Protein AF-A0A967N649-F1 (afdb_monomer_lite)

Secondary structure (DSSP, 8-state):
-EEE----SSHHHHHHHHHHH-TT--EEE-----HHHHHHHHHHH--SSS-----TT--PPP-

Structure (mmCIF, N/CA/C/O backbone):
data_AF-A0A967N649-F1
#
_entry.id   AF-A0A967N649-F1
#
loop_
_atom_site.group_PDB
_atom_site.id
_atom_site.type_symbol
_atom_site.label_atom_id
_atom_site.label_alt_id
_atom_site.label_comp_id
_atom_site.label_asym_id
_atom_site.label_entity_id
_atom_site.label_seq_id
_atom_site.pdbx_PDB_ins_code
_atom_site.Cartn_x
_atom_site.Cartn_y
_atom_site.Cartn_z
_atom_site.occupancy
_atom_site.B_iso_or_equiv
_atom_site.auth_seq_id
_atom_site.auth_comp_id
_atom_site.auth_asym_id
_atom_site.auth_atom_id
_atom_site.pdbx_PDB_model_num
ATOM 1 N N . ILE A 1 1 ? -0.840 -5.279 -5.665 1.00 97.62 1 ILE A N 1
ATOM 2 C CA . ILE A 1 1 ? -1.953 -5.310 -4.683 1.00 97.62 1 ILE A CA 1
ATOM 3 C C . ILE A 1 1 ? -1.535 -4.372 -3.572 1.00 97.62 1 ILE A C 1
ATOM 5 O O . ILE A 1 1 ? -0.461 -4.596 -3.035 1.00 97.62 1 ILE A O 1
ATOM 9 N N . ALA A 1 2 ? -2.317 -3.341 -3.280 1.00 98.12 2 ALA A N 1
ATOM 10 C CA . ALA A 1 2 ? -2.072 -2.455 -2.147 1.00 98.12 2 ALA A CA 1
ATOM 11 C C . ALA A 1 2 ? -3.004 -2.857 -0.999 1.00 98.12 2 ALA A C 1
ATOM 13 O O . ALA A 1 2 ? -4.207 -3.034 -1.221 1.00 98.12 2 ALA A O 1
ATOM 14 N N . VAL A 1 3 ? -2.453 -3.037 0.200 1.00 98.50 3 VAL A N 1
ATOM 15 C CA . VAL A 1 3 ? -3.235 -3.300 1.412 1.00 98.50 3 VAL A CA 1
ATOM 16 C C . VAL A 1 3 ? -3.145 -2.070 2.301 1.00 98.50 3 VAL A C 1
ATOM 18 O O . VAL A 1 3 ? -2.089 -1.785 2.849 1.00 98.50 3 VAL A O 1
ATOM 21 N N . ASP A 1 4 ? -4.252 -1.345 2.410 1.00 98.38 4 ASP A N 1
ATOM 22 C CA . ASP A 1 4 ? -4.421 -0.269 3.383 1.00 98.38 4 ASP A CA 1
ATOM 23 C C . ASP A 1 4 ? -4.748 -0.897 4.745 1.00 98.38 4 ASP A C 1
ATOM 25 O O . ASP A 1 4 ? -5.833 -1.464 4.933 1.00 98.38 4 ASP A O 1
ATOM 29 N N . ASP A 1 5 ? -3.794 -0.827 5.673 1.00 98.19 5 ASP A N 1
ATOM 30 C CA . ASP A 1 5 ? -3.895 -1.376 7.029 1.00 98.19 5 ASP A CA 1
ATOM 31 C C . ASP A 1 5 ? -4.434 -0.348 8.035 1.00 98.19 5 ASP A C 1
ATOM 33 O O . ASP A 1 5 ? -3.982 -0.256 9.170 1.00 98.19 5 ASP A O 1
ATOM 37 N N . GLY A 1 6 ? -5.422 0.442 7.619 1.00 97.81 6 GLY A N 1
ATOM 38 C CA . GLY A 1 6 ? -6.149 1.333 8.516 1.00 97.81 6 GLY A CA 1
ATOM 39 C C . GLY A 1 6 ? -5.616 2.760 8.542 1.00 97.81 6 GLY A C 1
ATOM 40 O O . GLY A 1 6 ? -5.717 3.411 9.581 1.00 97.81 6 GLY A O 1
ATOM 41 N N . SER A 1 7 ? -5.110 3.268 7.415 1.00 98.19 7 SER A N 1
ATOM 42 C CA . SER A 1 7 ? -4.742 4.677 7.276 1.00 98.19 7 SER A CA 1
ATOM 43 C C . SER A 1 7 ? -5.912 5.598 7.641 1.00 98.19 7 SER A C 1
ATOM 45 O O . SER A 1 7 ? -7.069 5.350 7.270 1.00 98.19 7 SER A O 1
ATOM 47 N N . THR A 1 8 ? -5.603 6.671 8.369 1.00 98.06 8 THR A N 1
ATOM 48 C CA . THR A 1 8 ? -6.558 7.692 8.840 1.00 98.06 8 THR A CA 1
ATOM 49 C C . THR A 1 8 ? -6.477 9.001 8.052 1.00 98.06 8 THR A C 1
ATOM 51 O O . THR A 1 8 ? -7.167 9.959 8.386 1.00 98.06 8 THR A O 1
ATOM 54 N N . ASP A 1 9 ? -5.630 9.046 7.029 1.00 98.12 9 ASP A N 1
ATOM 55 C CA . ASP A 1 9 ? -5.413 10.180 6.136 1.00 98.12 9 ASP A CA 1
ATOM 56 C C . ASP A 1 9 ? -6.114 9.961 4.776 1.00 98.12 9 ASP A C 1
ATOM 58 O O . ASP A 1 9 ? -7.083 9.203 4.656 1.00 98.12 9 ASP A O 1
ATOM 62 N N . GLU A 1 10 ? -5.638 10.637 3.728 1.00 98.38 10 GLU A N 1
ATOM 63 C CA . GLU A 1 10 ? -6.197 10.557 2.376 1.00 98.38 10 GLU A CA 1
ATOM 64 C C . GLU A 1 10 ? -5.799 9.282 1.609 1.00 98.38 10 GLU A C 1
ATOM 66 O O . GLU A 1 10 ? -6.354 9.011 0.535 1.00 98.38 10 GLU A O 1
ATOM 71 N N . THR A 1 11 ? -4.903 8.451 2.158 1.00 98.38 11 THR A N 1
ATOM 72 C CA . THR A 1 11 ? -4.403 7.216 1.526 1.00 98.38 11 THR A CA 1
ATOM 73 C C . THR A 1 11 ? -5.517 6.327 0.958 1.00 98.38 11 THR A C 1
ATOM 75 O O . THR A 1 11 ? -5.425 5.931 -0.211 1.00 98.38 11 THR A O 1
ATOM 78 N N . PRO A 1 12 ? -6.625 6.038 1.678 1.00 98.12 12 PRO A N 1
ATOM 79 C CA . PRO A 1 12 ? -7.677 5.176 1.147 1.00 98.12 12 PRO A CA 1
ATOM 80 C C . PRO A 1 12 ? -8.369 5.779 -0.084 1.00 98.12 12 PRO A C 1
ATOM 82 O O . PRO A 1 12 ? -8.827 5.042 -0.960 1.00 98.12 12 PRO A O 1
ATOM 85 N N . ALA A 1 13 ? -8.488 7.110 -0.151 1.00 98.38 13 ALA A N 1
ATOM 86 C CA . ALA A 1 13 ? -9.089 7.804 -1.287 1.00 98.38 13 ALA A CA 1
ATOM 87 C C . ALA A 1 13 ? -8.155 7.790 -2.504 1.00 98.38 13 ALA A C 1
ATOM 89 O O . ALA A 1 13 ? -8.602 7.452 -3.604 1.00 98.38 13 ALA A O 1
ATOM 90 N N . LEU A 1 14 ? -6.863 8.055 -2.297 1.00 98.50 14 LEU A N 1
ATOM 91 C CA . LEU A 1 14 ? -5.840 7.995 -3.344 1.00 98.50 14 LEU A CA 1
ATOM 92 C C . LEU A 1 14 ? -5.733 6.592 -3.950 1.00 98.50 14 LEU A C 1
ATOM 94 O O . LEU A 1 14 ? -5.779 6.440 -5.172 1.00 98.50 14 LEU A O 1
ATOM 98 N N . LEU A 1 15 ? -5.680 5.551 -3.114 1.00 98.38 15 LEU A N 1
ATOM 99 C CA . LEU A 1 15 ? -5.633 4.162 -3.577 1.00 98.38 15 LEU A CA 1
ATOM 100 C C . LEU A 1 15 ? -6.870 3.789 -4.408 1.00 98.38 15 LEU A C 1
ATOM 102 O O . LEU A 1 15 ? -6.734 3.167 -5.463 1.00 98.38 15 LEU A O 1
ATOM 106 N N . ARG A 1 16 ? -8.076 4.201 -3.982 1.00 98.12 16 ARG A N 1
ATOM 107 C CA . ARG A 1 16 ? -9.307 3.988 -4.768 1.00 98.12 16 ARG A CA 1
ATOM 108 C C . ARG A 1 16 ? -9.252 4.6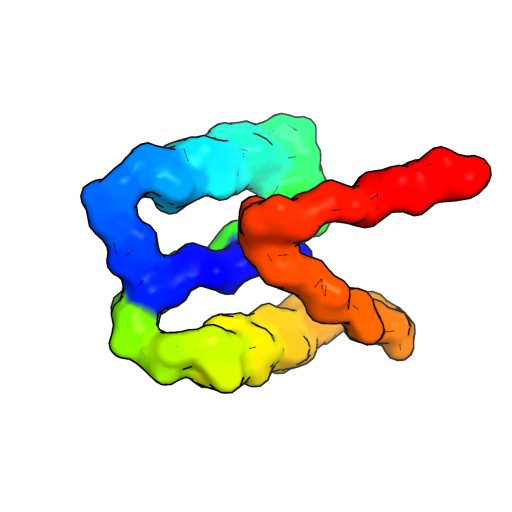93 -6.122 1.00 98.12 16 ARG A C 1
ATOM 110 O O . ARG A 1 16 ? -9.635 4.090 -7.121 1.00 98.12 16 ARG A O 1
ATOM 117 N N . ALA A 1 17 ? -8.767 5.933 -6.165 1.00 98.50 17 ALA A N 1
ATOM 118 C CA . ALA A 1 17 ? -8.631 6.681 -7.412 1.00 98.50 17 ALA A CA 1
ATOM 119 C C . ALA A 1 17 ? -7.659 5.994 -8.387 1.00 98.50 17 ALA A C 1
ATOM 121 O O . ALA A 1 17 ? -7.955 5.888 -9.575 1.00 98.50 17 ALA A O 1
ATOM 122 N N . TRP A 1 18 ? -6.536 5.467 -7.893 1.00 98.44 18 TRP A N 1
ATOM 123 C CA . TRP A 1 18 ? -5.589 4.704 -8.710 1.00 98.44 18 TRP A CA 1
ATOM 124 C C . TRP A 1 18 ? -6.16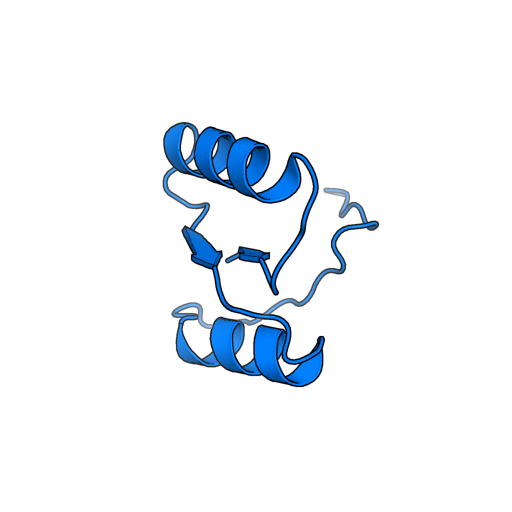8 3.382 -9.219 1.00 98.44 18 TRP A C 1
ATOM 126 O O . TRP A 1 18 ? -6.031 3.083 -10.403 1.00 98.44 18 TRP A O 1
ATOM 136 N N . ALA A 1 19 ? -6.876 2.629 -8.374 1.00 98.25 19 ALA A N 1
ATOM 137 C CA . ALA A 1 19 ? -7.552 1.396 -8.790 1.00 98.25 19 ALA A CA 1
ATOM 138 C C . ALA A 1 19 ? -8.647 1.633 -9.845 1.00 98.25 19 ALA A C 1
ATOM 140 O O . ALA A 1 19 ? -8.881 0.775 -10.691 1.00 98.25 19 ALA A O 1
ATOM 141 N N . ALA A 1 20 ? -9.302 2.799 -9.822 1.00 98.25 20 ALA A N 1
ATOM 142 C CA . ALA A 1 20 ? -10.265 3.186 -10.852 1.00 98.25 20 ALA A CA 1
ATOM 143 C C . ALA A 1 20 ? -9.599 3.527 -12.199 1.00 98.25 20 ALA A C 1
ATOM 145 O O . ALA A 1 20 ? -10.234 3.396 -13.243 1.00 98.25 20 ALA A O 1
ATOM 146 N N . ARG A 1 21 ? -8.334 3.969 -12.183 1.00 98.56 21 ARG A N 1
ATOM 147 C CA . ARG A 1 21 ? -7.570 4.358 -13.381 1.00 98.56 21 ARG A CA 1
ATOM 148 C C . ARG A 1 21 ? -6.822 3.193 -14.024 1.00 98.56 21 ARG A C 1
ATOM 150 O O . ARG A 1 21 ? -6.694 3.171 -15.243 1.00 98.56 21 ARG A O 1
ATOM 157 N N . ASP A 1 22 ? -6.320 2.248 -13.230 1.00 98.31 22 ASP A N 1
ATOM 158 C CA . ASP A 1 22 ? -5.558 1.097 -13.721 1.00 98.31 22 ASP A CA 1
ATOM 159 C C . ASP A 1 22 ? -6.102 -0.219 -13.129 1.00 98.31 22 ASP A C 1
ATOM 161 O O . ASP A 1 22 ? -5.919 -0.478 -11.935 1.00 98.31 22 ASP A O 1
ATOM 165 N N . PRO A 1 23 ? -6.712 -1.104 -13.947 1.00 96.44 23 PRO A N 1
ATOM 166 C CA . PRO A 1 23 ? -7.316 -2.351 -13.470 1.00 96.44 23 PRO A CA 1
ATOM 167 C C . PRO A 1 23 ? -6.295 -3.371 -12.938 1.00 96.44 23 PRO A C 1
ATOM 169 O O . PRO A 1 23 ? -6.676 -4.355 -12.296 1.00 96.44 23 PRO A O 1
ATOM 172 N N . ARG A 1 24 ? -4.992 -3.164 -13.177 1.00 97.06 24 ARG A N 1
ATOM 173 C CA . ARG A 1 24 ? -3.924 -3.982 -12.579 1.00 97.06 24 ARG A CA 1
ATOM 174 C C . ARG A 1 24 ? -3.746 -3.663 -11.091 1.00 97.06 24 ARG A C 1
ATOM 176 O O . ARG A 1 24 ? -3.262 -4.512 -10.333 1.00 97.06 24 ARG A O 1
ATOM 183 N N . ILE A 1 25 ? -4.153 -2.470 -10.650 1.00 97.88 25 ILE A N 1
ATOM 184 C CA . ILE A 1 25 ? -4.085 -2.041 -9.253 1.00 97.88 25 ILE A CA 1
ATOM 185 C C . ILE A 1 25 ? -5.309 -2.576 -8.507 1.00 97.88 25 ILE A C 1
ATOM 187 O O . ILE A 1 25 ? -6.439 -2.137 -8.681 1.00 97.88 25 ILE A O 1
ATOM 191 N N . ARG A 1 26 ? -5.065 -3.534 -7.613 1.00 98.00 26 ARG A N 1
ATOM 192 C CA . ARG A 1 26 ? -6.073 -4.085 -6.698 1.00 98.00 26 ARG A CA 1
ATOM 193 C C . ARG A 1 26 ? -5.816 -3.562 -5.291 1.00 98.00 26 ARG A C 1
ATOM 195 O O . ARG A 1 26 ? -4.717 -3.773 -4.774 1.00 98.00 26 ARG A O 1
ATOM 202 N N . VAL A 1 27 ? -6.820 -2.938 -4.682 1.00 98.19 27 VAL A N 1
ATOM 203 C CA . VAL A 1 27 ? -6.753 -2.367 -3.329 1.00 98.19 27 VAL A CA 1
ATOM 204 C C . VAL A 1 27 ? -7.611 -3.192 -2.381 1.00 98.19 27 VAL A C 1
ATOM 206 O O . VAL A 1 27 ? -8.737 -3.560 -2.715 1.00 98.19 27 VAL A O 1
ATOM 209 N N . VAL A 1 28 ? -7.085 -3.474 -1.195 1.00 98.06 28 VAL A N 1
ATOM 210 C CA . VAL A 1 28 ? -7.831 -4.079 -0.090 1.00 98.06 28 VAL A CA 1
ATOM 211 C C . VAL A 1 28 ? -7.625 -3.227 1.145 1.00 98.06 28 VAL A C 1
ATOM 213 O O . VAL A 1 28 ? -6.504 -2.826 1.429 1.00 98.06 28 VAL A O 1
ATOM 216 N N . ARG A 1 29 ? -8.704 -2.964 1.879 1.00 97.56 29 ARG A N 1
ATOM 217 C CA . ARG A 1 29 ? -8.647 -2.241 3.147 1.00 97.56 29 ARG A CA 1
ATOM 218 C C . ARG A 1 29 ? -8.989 -3.165 4.305 1.00 97.56 29 ARG A C 1
ATOM 220 O O . ARG A 1 29 ? -9.870 -4.019 4.184 1.00 97.56 29 ARG A O 1
ATOM 227 N N . GLN A 1 30 ? -8.305 -2.969 5.420 1.00 97.19 30 GLN A N 1
ATO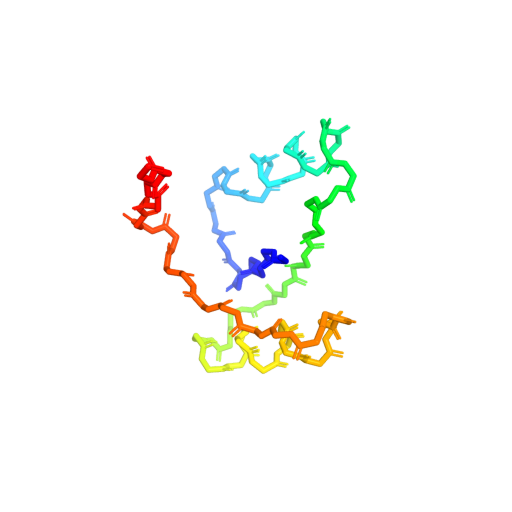M 228 C CA . GLN A 1 30 ? -8.573 -3.618 6.695 1.00 97.19 30 GLN A CA 1
ATOM 229 C C . GLN A 1 30 ? -8.348 -2.647 7.862 1.00 97.19 30 GLN A C 1
ATOM 231 O O . GLN A 1 30 ? -7.857 -1.543 7.664 1.00 97.19 30 GLN A O 1
ATOM 236 N N . GLY A 1 31 ? -8.746 -3.047 9.074 1.00 96.88 31 GLY A N 1
ATOM 237 C CA . GLY A 1 31 ? -8.315 -2.356 10.294 1.00 96.88 31 GLY A CA 1
ATOM 238 C C . GLY A 1 31 ? -6.846 -2.659 10.626 1.00 96.88 31 GLY A C 1
ATOM 239 O O . GLY A 1 31 ? -6.335 -3.665 10.122 1.00 96.88 31 GLY A O 1
ATOM 240 N N . PRO A 1 32 ? -6.205 -1.840 11.483 1.00 97.56 32 PRO A N 1
ATOM 241 C CA . PRO A 1 32 ? -4.773 -1.915 11.763 1.00 97.56 32 PRO A CA 1
ATOM 242 C C . PRO A 1 32 ? -4.401 -3.230 12.438 1.00 97.56 32 PRO A C 1
ATOM 244 O O . PRO A 1 32 ? -4.852 -3.534 13.546 1.00 97.56 32 PRO A O 1
ATOM 247 N N . ARG A 1 33 ? -3.590 -4.029 11.745 1.00 98.06 33 ARG A N 1
ATOM 248 C CA . ARG A 1 33 ? -3.092 -5.336 12.205 1.00 98.06 33 ARG A CA 1
ATOM 249 C C . ARG A 1 33 ? -1.577 -5.486 12.050 1.00 98.06 33 ARG A C 1
ATOM 251 O O . ARG A 1 33 ? -1.034 -6.540 12.379 1.00 98.06 33 ARG A O 1
ATOM 258 N N . GLY A 1 34 ? -0.902 -4.440 11.586 1.00 97.62 34 GLY A N 1
ATOM 259 C CA . GLY A 1 34 ? 0.532 -4.391 11.367 1.00 97.62 34 GLY A CA 1
ATOM 260 C C . GLY A 1 34 ? 0.957 -4.968 10.016 1.00 97.62 34 GLY A C 1
ATOM 261 O O . GLY A 1 34 ? 0.233 -5.709 9.342 1.00 97.62 34 GLY A O 1
ATOM 262 N N . ILE A 1 35 ? 2.200 -4.656 9.644 1.00 97.25 35 ILE A N 1
ATOM 263 C CA . ILE A 1 35 ? 2.768 -4.951 8.323 1.00 97.25 35 ILE A CA 1
ATOM 264 C C . ILE A 1 35 ? 2.747 -6.444 7.971 1.00 97.25 35 ILE A C 1
ATOM 266 O O . ILE A 1 35 ? 2.411 -6.805 6.847 1.00 97.25 35 ILE A O 1
ATOM 270 N N . VAL A 1 36 ? 3.028 -7.331 8.930 1.00 98.06 36 VAL A N 1
ATOM 271 C CA . VAL A 1 36 ? 3.036 -8.785 8.691 1.00 98.06 36 VAL A CA 1
ATOM 272 C C . VAL A 1 36 ? 1.647 -9.278 8.280 1.00 98.06 36 VAL A C 1
ATOM 274 O O . VAL A 1 36 ? 1.511 -9.989 7.286 1.00 98.06 36 VAL A O 1
ATOM 277 N N . ALA A 1 37 ? 0.598 -8.854 8.992 1.00 98.38 37 ALA A N 1
ATOM 278 C CA . ALA A 1 37 ? -0.773 -9.236 8.668 1.00 98.38 37 ALA A CA 1
ATOM 279 C C . ALA A 1 37 ? -1.216 -8.672 7.307 1.00 98.38 37 ALA A C 1
ATOM 281 O O . ALA A 1 37 ? -1.894 -9.362 6.541 1.00 98.38 37 ALA A O 1
ATOM 282 N N . ALA A 1 38 ? -0.809 -7.441 6.983 1.00 98.38 38 ALA A N 1
ATOM 283 C CA . ALA A 1 38 ? -1.084 -6.823 5.689 1.00 98.38 38 ALA A CA 1
ATOM 284 C C . ALA A 1 38 ? -0.391 -7.565 4.527 1.00 98.38 38 ALA A C 1
ATOM 286 O O . ALA A 1 38 ? -1.017 -7.833 3.497 1.00 98.38 38 ALA A O 1
ATOM 287 N N . LEU A 1 39 ? 0.872 -7.969 4.700 1.00 98.12 39 LEU A N 1
ATOM 288 C CA . LEU A 1 39 ? 1.626 -8.723 3.693 1.00 98.12 39 LEU A CA 1
ATOM 289 C C . LEU A 1 39 ? 1.071 -10.132 3.485 1.00 98.12 39 LEU A C 1
ATOM 291 O O . LEU A 1 39 ? 0.904 -10.550 2.33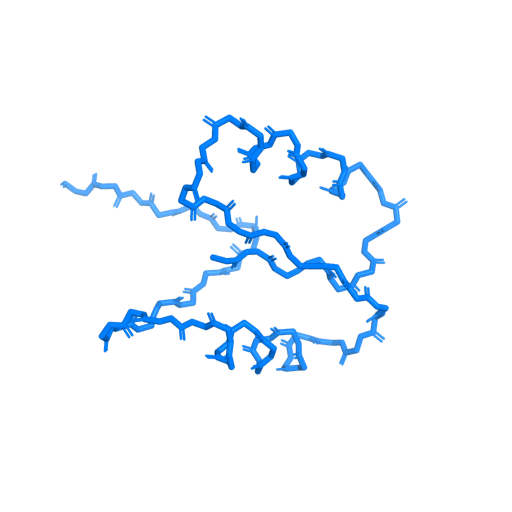9 1.00 98.12 39 LEU A O 1
ATOM 295 N N . GLU A 1 40 ? 0.710 -10.843 4.555 1.00 98.38 40 GLU A N 1
ATOM 296 C CA . GLU A 1 40 ? 0.062 -12.155 4.438 1.00 98.38 40 GLU A CA 1
ATOM 297 C C . GLU A 1 40 ? -1.291 -12.053 3.725 1.00 98.38 40 GLU A C 1
ATOM 299 O O . GLU A 1 40 ? -1.617 -12.882 2.867 1.00 98.38 40 GLU A O 1
ATOM 304 N N . ARG A 1 41 ? -2.055 -10.983 3.988 1.00 98.38 41 ARG A N 1
ATOM 305 C CA . ARG A 1 41 ? -3.291 -10.696 3.251 1.00 98.38 41 ARG A CA 1
ATOM 306 C C . ARG A 1 41 ? -3.018 -10.467 1.763 1.00 98.38 41 ARG A C 1
ATOM 308 O O . ARG A 1 41 ? -3.744 -11.014 0.931 1.00 98.38 41 ARG A O 1
ATOM 315 N N . ALA A 1 42 ? -1.985 -9.696 1.418 1.00 98.19 42 ALA A N 1
ATOM 316 C CA . ALA A 1 42 ? -1.586 -9.469 0.030 1.00 98.19 42 ALA A CA 1
ATOM 317 C C . ALA A 1 42 ? -1.149 -10.774 -0.656 1.00 98.19 42 ALA A C 1
ATOM 319 O O . ALA A 1 42 ? -1.599 -11.056 -1.770 1.00 98.19 42 ALA A O 1
ATOM 320 N N . ARG A 1 43 ? -0.337 -11.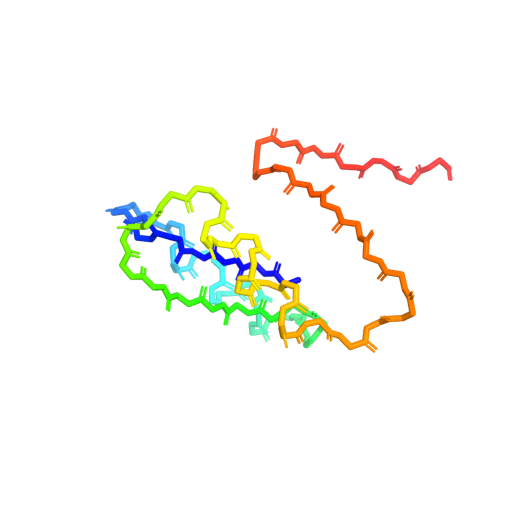596 0.024 1.00 98.06 43 ARG A N 1
ATOM 321 C CA . ARG A 1 43 ? 0.152 -12.897 -0.457 1.00 98.06 43 ARG A CA 1
ATOM 322 C C . ARG A 1 43 ? -0.997 -13.855 -0.762 1.00 98.06 43 ARG A C 1
ATOM 324 O O . ARG A 1 43 ? -1.019 -14.437 -1.840 1.00 98.06 43 ARG A O 1
ATOM 331 N N . ALA A 1 44 ? -1.980 -13.968 0.133 1.00 98.19 44 ALA A N 1
ATOM 332 C CA . ALA A 1 44 ? -3.155 -14.823 -0.067 1.00 98.19 44 ALA A CA 1
ATOM 333 C C . ALA A 1 44 ? -4.032 -14.394 -1.263 1.00 98.19 44 ALA A C 1
ATOM 335 O O . ALA A 1 44 ? -4.766 -15.205 -1.824 1.00 98.19 44 ALA A O 1
ATOM 336 N N . LEU A 1 45 ? -3.977 -13.118 -1.655 1.00 97.94 45 LEU A N 1
ATOM 337 C CA . LEU A 1 45 ? -4.741 -12.558 -2.777 1.00 97.94 45 LEU A CA 1
ATOM 338 C C . LEU A 1 45 ? -3.955 -12.502 -4.093 1.00 97.94 45 LEU A C 1
ATOM 340 O O . LEU A 1 45 ? -4.550 -12.222 -5.150 1.00 97.94 45 LEU A O 1
ATOM 344 N N . ALA A 1 46 ? -2.639 -12.694 -4.031 1.00 97.88 46 ALA A N 1
ATOM 345 C CA . ALA A 1 46 ? -1.754 -12.690 -5.180 1.00 97.88 46 ALA A CA 1
ATOM 346 C C . ALA A 1 46 ? -2.021 -13.913 -6.065 1.00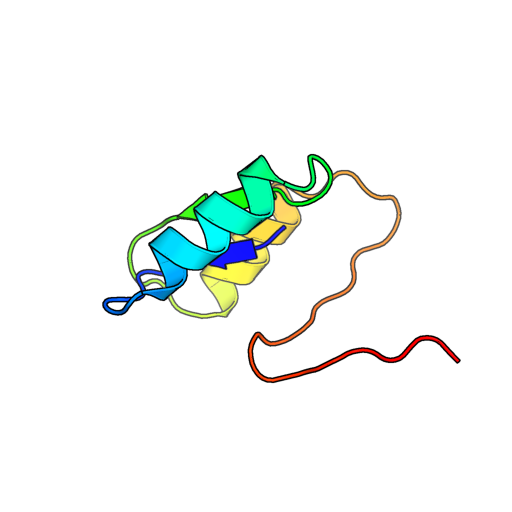 97.88 46 ALA A C 1
ATOM 348 O O . ALA A 1 46 ? -2.363 -14.992 -5.595 1.00 97.88 46 ALA A O 1
ATOM 349 N N . ARG A 1 47 ? -1.896 -13.718 -7.379 1.00 96.88 47 ARG A N 1
ATOM 350 C CA . ARG A 1 47 ? -2.139 -14.759 -8.395 1.00 96.88 47 ARG A CA 1
ATOM 351 C C . ARG A 1 47 ? -0.975 -14.910 -9.377 1.00 96.88 47 ARG A C 1
ATOM 353 O O . ARG A 1 47 ? -1.069 -15.676 -10.326 1.00 96.88 47 ARG A O 1
ATOM 360 N N . GLY A 1 48 ? 0.085 -14.122 -9.198 1.00 96.50 48 GLY A N 1
ATOM 361 C CA . GLY A 1 48 ? 1.256 -14.149 -10.066 1.00 96.50 48 GLY A CA 1
ATOM 362 C C . GLY A 1 48 ? 2.167 -15.329 -9.739 1.00 96.50 48 GLY A C 1
ATOM 363 O O . GLY A 1 48 ? 2.176 -15.818 -8.614 1.00 96.50 48 GLY A O 1
ATOM 364 N N . ARG A 1 49 ? 2.974 -15.748 -10.720 1.00 97.94 49 ARG A N 1
ATOM 365 C CA . ARG A 1 49 ? 4.039 -16.746 -10.521 1.00 97.94 49 ARG A CA 1
ATOM 366 C C . ARG A 1 49 ? 5.113 -16.265 -9.541 1.00 97.94 49 ARG A C 1
ATOM 368 O O . ARG A 1 49 ? 5.711 -17.073 -8.842 1.00 97.94 49 ARG A O 1
ATOM 375 N N . PHE A 1 50 ? 5.356 -14.958 -9.518 1.00 97.62 50 PHE A N 1
ATOM 376 C CA . PHE A 1 50 ? 6.331 -14.308 -8.653 1.00 97.62 50 PHE A CA 1
ATOM 377 C C . PHE A 1 50 ? 5.635 -13.305 -7.740 1.00 97.62 50 PHE A C 1
ATOM 379 O O . PHE A 1 50 ? 4.622 -12.706 -8.117 1.00 97.62 50 PHE A O 1
ATOM 386 N N . LEU A 1 51 ? 6.208 -13.112 -6.554 1.00 96.94 51 LEU A N 1
ATOM 387 C CA . LEU A 1 51 ? 5.783 -12.108 -5.591 1.00 96.94 51 LEU A CA 1
ATOM 388 C C . LEU A 1 51 ? 6.944 -11.144 -5.345 1.00 96.94 51 LEU A C 1
ATOM 390 O O . LEU A 1 51 ? 8.038 -11.574 -4.993 1.00 96.94 51 LEU A O 1
ATOM 394 N N . ALA A 1 52 ? 6.681 -9.853 -5.511 1.00 96.44 52 ALA A N 1
ATOM 395 C CA . ALA A 1 52 ? 7.568 -8.781 -5.088 1.00 96.44 52 ALA A CA 1
ATOM 396 C C . ALA A 1 52 ? 6.876 -7.987 -3.975 1.00 96.44 52 ALA A C 1
ATOM 398 O O . ALA A 1 52 ? 5.666 -7.749 -4.035 1.00 96.44 52 ALA A O 1
ATOM 399 N N . ARG A 1 53 ? 7.650 -7.602 -2.962 1.00 95.81 53 ARG A N 1
ATOM 400 C CA . ARG A 1 53 ? 7.241 -6.705 -1.877 1.00 95.81 53 ARG A CA 1
ATOM 401 C C . ARG A 1 53 ? 7.870 -5.335 -2.124 1.00 95.81 53 ARG A C 1
ATOM 403 O O . ARG A 1 53 ? 8.999 -5.268 -2.593 1.00 95.81 53 ARG A O 1
ATOM 410 N N . MET A 1 54 ? 7.135 -4.283 -1.787 1.00 96.50 54 MET A N 1
ATOM 411 C CA . MET A 1 54 ? 7.571 -2.890 -1.841 1.00 96.50 54 MET A CA 1
ATOM 412 C C . MET A 1 54 ? 6.912 -2.145 -0.684 1.00 96.50 54 MET A C 1
ATOM 414 O O . MET A 1 54 ? 5.731 -2.399 -0.414 1.00 96.50 54 MET A O 1
ATOM 418 N N . ASP A 1 55 ? 7.670 -1.292 -0.002 1.00 96.25 55 ASP A N 1
ATOM 419 C CA . ASP A 1 55 ? 7.125 -0.395 1.012 1.00 96.25 55 ASP A CA 1
ATOM 420 C C . ASP A 1 55 ? 6.520 0.854 0.352 1.00 96.25 55 ASP A C 1
ATOM 422 O O . ASP A 1 55 ? 6.820 1.183 -0.794 1.00 96.25 55 ASP A O 1
ATOM 426 N N . ALA A 1 56 ? 5.550 1.481 1.022 1.00 95.38 56 ALA A N 1
ATOM 427 C CA . ALA A 1 56 ? 4.739 2.547 0.421 1.00 95.38 56 ALA A CA 1
ATOM 428 C C . ALA A 1 56 ? 5.499 3.876 0.256 1.00 95.38 56 ALA A C 1
ATOM 430 O O . ALA A 1 56 ? 5.027 4.766 -0.449 1.00 95.38 56 ALA A O 1
ATOM 431 N N . ASP A 1 57 ? 6.645 3.997 0.917 1.00 96.56 57 ASP A N 1
ATOM 432 C CA . ASP A 1 57 ? 7.584 5.113 0.890 1.00 96.56 57 ASP A CA 1
ATOM 433 C C . ASP A 1 57 ? 8.748 4.912 -0.098 1.00 96.56 57 ASP A C 1
ATOM 435 O O . ASP A 1 57 ? 9.555 5.822 -0.278 1.00 96.56 57 ASP A O 1
ATOM 439 N N . ASP A 1 58 ? 8.788 3.775 -0.800 1.00 96.69 58 ASP A N 1
ATOM 440 C CA . ASP A 1 58 ? 9.797 3.466 -1.814 1.00 96.69 58 ASP A CA 1
ATOM 441 C C . ASP A 1 58 ? 9.286 3.666 -3.252 1.00 96.69 58 ASP A C 1
ATOM 443 O O . ASP A 1 58 ? 8.091 3.598 -3.552 1.00 96.69 58 ASP A O 1
ATOM 447 N N . VAL A 1 59 ? 10.227 3.829 -4.190 1.00 95.81 59 VAL A N 1
ATOM 448 C CA . VAL A 1 59 ? 9.965 3.864 -5.638 1.00 95.81 59 VAL A CA 1
ATOM 449 C C . VAL A 1 59 ? 10.863 2.849 -6.346 1.00 95.81 59 VAL A C 1
ATOM 451 O O . VAL A 1 59 ? 12.076 2.844 -6.153 1.00 95.81 59 VAL A O 1
ATOM 454 N N . ALA A 1 60 ? 10.284 1.994 -7.198 1.00 93.31 60 ALA A N 1
ATOM 455 C CA . ALA A 1 60 ? 11.063 1.165 -8.121 1.00 93.31 60 ALA A CA 1
ATOM 456 C C . ALA A 1 60 ? 11.256 1.873 -9.457 1.00 93.31 60 ALA A C 1
ATOM 458 O O . ALA A 1 60 ? 10.295 2.310 -10.089 1.00 93.31 60 ALA A O 1
ATOM 459 N N . GLU A 1 61 ? 12.499 1.890 -9.919 1.00 92.94 61 GLU A N 1
ATOM 460 C CA . GLU A 1 61 ? 12.867 2.428 -11.221 1.00 92.94 61 GLU A CA 1
ATOM 461 C C . GLU A 1 61 ? 12.939 1.317 -12.270 1.00 92.94 61 GLU A C 1
ATOM 463 O O . GLU A 1 61 ? 13.456 0.222 -12.024 1.00 92.94 61 GLU A O 1
ATOM 468 N N . ALA A 1 62 ? 12.428 1.612 -13.466 1.00 85.56 62 ALA A N 1
ATOM 469 C CA . ALA A 1 62 ? 12.739 0.817 -14.641 1.00 85.56 62 ALA A CA 1
ATOM 470 C C . ALA A 1 62 ? 14.159 1.188 -15.078 1.00 85.56 62 ALA A C 1
ATOM 472 O O . ALA A 1 62 ? 14.420 2.348 -15.388 1.00 85.56 62 ALA A O 1
ATOM 473 N N . ARG A 1 63 ? 15.069 0.213 -15.058 1.00 69.25 63 ARG A N 1
ATOM 474 C CA . ARG A 1 63 ? 16.350 0.353 -15.753 1.00 69.25 63 ARG A CA 1
ATOM 475 C C . ARG A 1 63 ? 16.151 0.255 -17.257 1.00 69.25 63 ARG A C 1
ATOM 477 O O . ARG A 1 63 ? 15.288 -0.555 -17.668 1.00 69.25 63 ARG A O 1
#

Sequence (63 aa):
IAVDDGSTDETPALLRAWAARDPRIRVVRQGPRGIVAALERARALARGRFLARMDADDVAEAR

Foldseek 3Di:
DAEAQADPDCVVVVLVVVCVVDVVRDYHYDHHDDDVVRVVVVVVVDDDPDDDDDDPPDDDDDD

Radius of gyration: 12.04 Å; chains: 1; bounding box: 27×27×28 Å

pLDDT: mean 96.92, std 3.98, range [69.25, 98.56]